Protein AF-A0A2J8UZ82-F1 (afdb_monomer)

Foldseek 3Di:
DDDDDDDDDDDDDDDDDDDDDDDDDDDDDDDDDPPPVPCPPPPADPLQLVLLVQLLVLFADDPVSWQALVRQVVLCVVLVADDDSVLSQLQQVLLPPVPPRTHDSVSLVCLLPDPVLVCCQVDVVDDDDRDSVPDHSNVSVVSVVSCLVVVVGDPSSSVSSD

Nearest PDB structures (foldseek):
  8osi-assembly1_A  TM=8.858E-01  e=1.219E-02  Branchiostoma lanceolatum
  2jjz-assembly3_C  TM=8.441E-01  e=1.153E-02  Homo sapiens
  5i2q-assembly1_A  TM=6.883E-01  e=1.860E-03  Homo sapiens
  7uha-assembly1_A  TM=6.784E-01  e=2.591E-03  Homo sapiens
  6xw2-assembly1_A  TM=5.799E-01  e=1.575E-03  Escherichia coli

Organism: Pongo abelii (NCBI:txid9601)

Radius of gyration: 25.92 Å; Cα contacts (8 Å, |Δi|>4): 128; chains: 1; bounding box: 64×76×59 Å

pLDDT: mean 75.65, std 22.6, range [28.34, 96.75]

Structure (mmCIF, N/CA/C/O backbone):
data_AF-A0A2J8UZ82-F1
#
_entry.id   AF-A0A2J8UZ82-F1
#
loop_
_atom_site.group_PDB
_atom_site.id
_atom_site.type_symbol
_atom_site.label_atom_id
_atom_site.label_alt_id
_atom_site.label_comp_id
_atom_site.label_asym_id
_atom_site.label_entity_id
_atom_site.label_seq_id
_atom_site.pdbx_PDB_ins_code
_atom_site.Cartn_x
_atom_site.Cartn_y
_atom_site.Cartn_z
_atom_site.occupancy
_atom_site.B_iso_or_equiv
_atom_site.auth_seq_id
_atom_site.auth_comp_id
_atom_site.auth_asym_id
_atom_site.auth_atom_id
_atom_site.pdbx_PDB_model_num
ATOM 1 N N . MET A 1 1 ? -47.756 60.663 -16.756 1.00 41.03 1 MET A N 1
ATOM 2 C CA . MET A 1 1 ? -47.549 60.857 -15.306 1.00 41.03 1 MET A CA 1
ATOM 3 C C . MET A 1 1 ? -46.170 60.322 -14.966 1.00 41.03 1 MET A C 1
ATOM 5 O O . MET A 1 1 ? -45.863 59.205 -15.358 1.00 41.03 1 MET A O 1
ATOM 9 N N . ALA A 1 2 ? -45.328 61.161 -14.362 1.00 43.00 2 ALA A N 1
ATOM 10 C CA . ALA A 1 2 ? -44.017 60.790 -13.834 1.00 43.00 2 ALA A CA 1
ATOM 11 C C . ALA A 1 2 ? -44.164 59.761 -12.697 1.00 43.00 2 ALA A C 1
ATOM 13 O O . ALA A 1 2 ? -45.2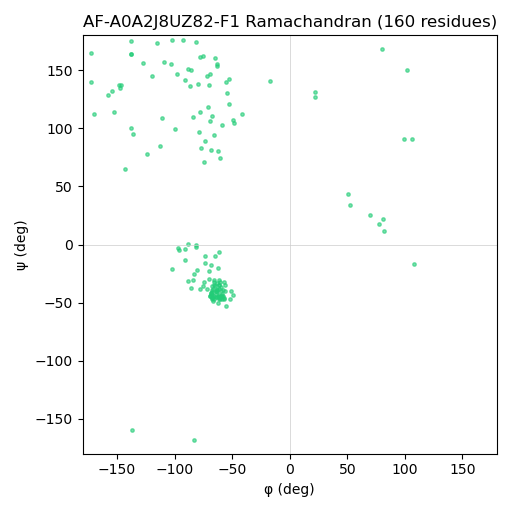18 59.729 -12.073 1.00 43.00 2 ALA A O 1
ATOM 14 N N . VAL A 1 3 ? -43.146 58.941 -12.422 1.00 43.16 3 VAL A N 1
ATOM 15 C CA . VAL A 1 3 ? -42.213 59.112 -11.287 1.00 43.16 3 VAL A CA 1
ATOM 16 C C . VAL A 1 3 ? -41.087 58.077 -11.424 1.00 43.16 3 VAL A C 1
ATOM 18 O O . VAL A 1 3 ? -41.280 56.945 -11.860 1.00 43.16 3 VAL A O 1
ATOM 21 N N . SER A 1 4 ? -39.900 58.570 -11.107 1.00 43.81 4 SER A N 1
ATOM 22 C CA . SER A 1 4 ? -38.559 58.053 -11.303 1.00 43.81 4 SER A CA 1
ATOM 23 C C . SER A 1 4 ? -38.126 56.921 -10.359 1.00 43.81 4 SER A C 1
ATOM 25 O O . SER A 1 4 ? -38.685 56.723 -9.286 1.00 43.81 4 SER A O 1
ATOM 27 N N . GLU A 1 5 ? -37.065 56.243 -10.807 1.00 42.16 5 GLU A N 1
ATOM 28 C CA . GLU A 1 5 ? -35.890 55.727 -10.084 1.00 42.16 5 GLU A CA 1
ATOM 29 C C . GLU A 1 5 ? -35.959 55.481 -8.568 1.00 42.16 5 GLU A C 1
ATOM 31 O O . GLU A 1 5 ? -36.112 56.407 -7.775 1.00 42.16 5 GLU A O 1
ATOM 36 N N . ILE A 1 6 ? -35.591 54.258 -8.159 1.00 46.84 6 ILE A N 1
ATOM 37 C CA . ILE A 1 6 ? -34.990 54.019 -6.841 1.00 46.84 6 ILE A CA 1
ATOM 38 C C . ILE A 1 6 ? -33.826 53.018 -6.967 1.00 46.84 6 ILE A C 1
ATOM 40 O O . ILE A 1 6 ? -33.992 51.804 -7.039 1.00 46.84 6 ILE A O 1
ATOM 44 N N . LYS A 1 7 ? -32.614 53.562 -6.985 1.00 43.62 7 LYS A N 1
A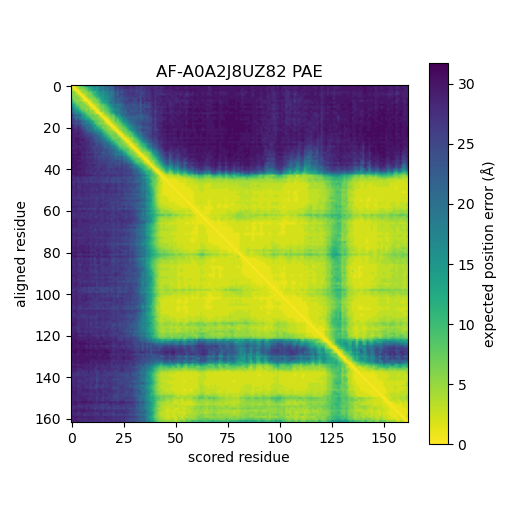T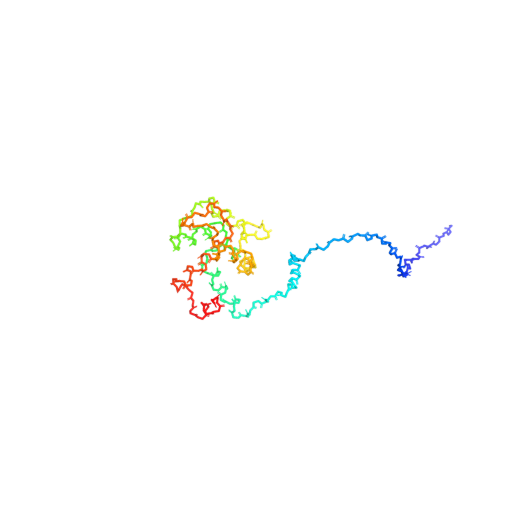OM 45 C CA . LYS A 1 7 ? -31.363 52.980 -6.461 1.00 43.62 7 LYS A CA 1
ATOM 46 C C . LYS A 1 7 ? -30.945 53.919 -5.305 1.00 43.62 7 LYS A C 1
ATOM 48 O O . LYS A 1 7 ? -31.464 55.034 -5.258 1.00 43.62 7 LYS A O 1
ATOM 53 N N . PRO A 1 8 ? -29.912 53.654 -4.483 1.00 45.09 8 PRO A N 1
ATOM 54 C CA . PRO A 1 8 ? -29.195 52.417 -4.137 1.00 45.09 8 PRO A CA 1
ATOM 55 C C . PRO A 1 8 ? -28.911 52.338 -2.599 1.00 45.09 8 PRO A C 1
ATOM 57 O O . PRO A 1 8 ? -29.455 53.116 -1.823 1.00 45.09 8 PRO A O 1
ATOM 60 N N . LYS A 1 9 ? -27.921 51.512 -2.205 1.00 46.50 9 LYS A N 1
ATOM 61 C CA . LYS A 1 9 ? -26.976 51.669 -1.061 1.00 46.50 9 LYS A CA 1
ATOM 62 C C . LYS A 1 9 ? -27.202 50.779 0.167 1.00 46.50 9 LYS A C 1
ATOM 64 O O . LYS A 1 9 ? -27.770 51.195 1.168 1.00 46.50 9 LYS A O 1
ATOM 69 N N . LEU A 1 10 ? -26.553 49.613 0.144 1.00 38.06 10 LEU A N 1
ATOM 70 C CA . LEU A 1 10 ? -26.051 48.980 1.364 1.00 38.06 10 LEU A CA 1
ATOM 71 C C . LEU A 1 10 ? -24.758 49.698 1.785 1.00 38.06 10 LEU A C 1
ATOM 73 O O . LEU A 1 10 ? -23.763 49.704 1.059 1.00 38.06 10 LEU A O 1
ATOM 77 N N . LYS A 1 11 ? -24.827 50.374 2.934 1.00 41.53 11 LYS A N 1
ATOM 78 C CA . LYS A 1 11 ? -23.730 51.073 3.614 1.00 41.53 11 LYS A CA 1
ATOM 79 C C . LYS A 1 11 ? -23.160 50.182 4.729 1.00 41.53 11 LYS A C 1
ATOM 81 O O . LYS A 1 11 ? -23.868 49.406 5.354 1.00 41.53 11 LYS A O 1
ATOM 86 N N . LEU A 1 12 ? -21.857 50.340 4.908 1.00 35.19 12 LEU A N 1
ATOM 87 C CA . LEU A 1 12 ? -20.861 49.571 5.660 1.00 35.19 12 LEU A CA 1
ATOM 88 C C . LEU A 1 12 ? -20.712 49.999 7.156 1.00 35.19 12 LEU A C 1
ATOM 90 O O . LEU A 1 12 ? -20.783 51.199 7.420 1.00 35.19 12 LEU A O 1
ATOM 94 N N . ASN A 1 13 ? -20.328 49.033 8.030 1.00 37.00 13 ASN A N 1
ATOM 95 C CA . ASN A 1 13 ? -19.448 49.100 9.252 1.00 37.00 13 ASN A CA 1
ATOM 96 C C . ASN A 1 13 ? -20.001 49.625 10.611 1.00 37.00 13 ASN A C 1
ATOM 98 O O . ASN A 1 13 ? -20.990 50.350 10.566 1.00 37.00 13 ASN A O 1
ATOM 102 N N . PRO A 1 14 ? -19.309 49.480 11.793 1.00 40.00 14 PRO A N 1
ATOM 103 C CA . PRO A 1 14 ? -18.199 48.594 12.265 1.00 40.00 14 PRO A CA 1
ATOM 104 C C . PRO A 1 14 ? -18.339 48.005 13.720 1.00 40.00 14 PRO A C 1
ATOM 106 O O . PRO A 1 14 ? -19.223 48.367 14.485 1.00 40.00 14 PRO A O 1
ATOM 109 N N . LEU A 1 15 ? -17.376 47.131 14.088 1.00 41.94 15 LEU A N 1
ATOM 110 C CA . LEU A 1 15 ? -16.915 46.615 15.410 1.00 41.94 15 LEU A CA 1
ATOM 111 C C . LEU A 1 15 ? -17.293 47.374 16.705 1.00 41.94 15 LEU A C 1
ATOM 113 O O . LEU A 1 15 ? -17.049 48.575 16.779 1.00 41.94 15 LEU A O 1
ATOM 117 N N . THR A 1 16 ? -17.616 46.655 17.800 1.00 43.06 16 THR A N 1
ATOM 118 C CA . THR A 1 16 ? -17.002 46.841 19.148 1.00 43.06 16 THR A CA 1
ATOM 119 C C . THR A 1 16 ? -17.414 45.768 20.182 1.00 43.06 16 THR A C 1
ATOM 121 O O . THR A 1 16 ? -18.304 44.962 19.959 1.00 43.06 16 THR A O 1
ATOM 124 N N . LYS A 1 17 ? -16.641 45.725 21.272 1.00 42.53 17 LYS A N 1
ATOM 125 C CA . LYS A 1 17 ? -16.287 44.649 22.223 1.00 42.53 17 LYS A CA 1
ATOM 126 C C . LYS A 1 17 ? -17.083 44.751 23.559 1.00 42.53 17 LYS A C 1
ATOM 128 O O . LYS A 1 17 ? -17.672 45.801 23.788 1.00 42.53 17 LYS A O 1
ATOM 133 N N . VAL A 1 18 ? -16.889 43.766 24.475 1.00 40.28 18 VAL A N 1
ATOM 134 C CA . VAL A 1 18 ? -16.957 43.823 25.988 1.00 40.28 18 VAL A CA 1
ATOM 135 C C . VAL A 1 18 ? -18.266 43.265 26.656 1.00 40.28 18 VAL A C 1
ATOM 137 O O . VAL A 1 18 ? -19.316 43.464 26.056 1.00 40.28 18 VAL A O 1
ATOM 140 N N . PRO A 1 19 ? -18.318 42.688 27.907 1.00 42.88 19 PRO A N 1
ATOM 141 C CA . PRO A 1 19 ? -17.402 41.834 28.722 1.00 42.88 19 PRO A CA 1
ATOM 142 C C . PRO A 1 19 ? -18.033 40.626 29.518 1.00 42.88 19 PRO A C 1
ATOM 144 O O . PRO A 1 19 ? -19.222 40.573 29.799 1.00 42.88 19 PRO A O 1
ATOM 147 N N . ILE A 1 20 ? -17.148 39.708 29.956 1.00 37.16 20 ILE A N 1
ATOM 148 C CA . ILE A 1 20 ? -16.922 39.035 31.276 1.00 37.16 20 ILE A CA 1
ATOM 149 C C . ILE A 1 20 ? -18.055 38.938 32.340 1.00 37.16 20 ILE A C 1
ATOM 151 O O . ILE A 1 20 ? -18.528 39.954 32.836 1.00 37.16 20 ILE A O 1
ATOM 155 N N . SER A 1 21 ? -18.274 37.725 32.892 1.00 38.53 21 SER A N 1
ATOM 156 C CA . SER A 1 21 ? -18.496 37.525 34.344 1.00 38.53 21 SER A CA 1
ATOM 157 C C . SER A 1 21 ? -17.963 36.172 34.855 1.00 38.53 21 SER A C 1
ATOM 159 O O . SER A 1 21 ? -18.109 35.136 34.211 1.00 38.53 21 SER A O 1
ATOM 161 N N . HIS A 1 22 ? -17.309 36.228 36.017 1.00 43.56 22 HIS A N 1
ATOM 162 C CA . HIS A 1 22 ? -16.619 35.167 36.752 1.00 43.56 22 HIS A CA 1
ATOM 163 C C . HIS A 1 22 ? -17.560 34.358 37.663 1.00 43.56 22 HIS A C 1
ATOM 165 O O . HIS A 1 22 ? -18.401 34.936 38.342 1.00 43.56 22 HIS A O 1
ATOM 171 N N . SER A 1 23 ? -17.248 33.075 37.881 1.00 38.16 23 SER A N 1
ATOM 172 C CA . SER A 1 23 ? -17.402 32.443 39.203 1.00 38.16 23 SER A CA 1
ATOM 173 C C . SER A 1 23 ? -16.404 31.294 39.379 1.00 38.16 23 SER A C 1
ATOM 175 O O . SER A 1 23 ? -16.451 30.292 38.670 1.00 38.16 23 SER A O 1
ATOM 177 N N . LYS A 1 24 ? -15.474 31.489 40.320 1.00 47.78 24 LYS A N 1
ATOM 178 C CA . LYS A 1 24 ? -14.416 30.567 40.758 1.00 47.78 24 LYS A CA 1
ATOM 179 C C . LYS A 1 24 ? -15.007 29.410 41.570 1.00 47.78 24 LYS A C 1
ATOM 181 O O . LYS A 1 24 ? -15.880 29.669 42.392 1.00 47.78 24 LYS A O 1
ATOM 186 N N . ARG A 1 25 ? -14.444 28.202 41.458 1.00 40.75 25 ARG A N 1
ATOM 187 C CA . ARG A 1 25 ? -14.165 27.326 42.611 1.00 40.75 25 ARG A CA 1
ATOM 188 C C . ARG A 1 25 ? -13.006 26.381 42.293 1.00 40.75 25 ARG A C 1
ATOM 190 O O . ARG A 1 25 ? -12.945 25.780 41.229 1.00 40.75 25 ARG A O 1
ATOM 197 N N . ASP A 1 26 ? -12.108 26.356 43.257 1.00 42.12 26 ASP A N 1
ATOM 198 C CA . ASP A 1 26 ? -10.799 25.730 43.344 1.00 42.12 26 ASP A CA 1
ATOM 199 C C . ASP A 1 26 ? -10.914 24.226 43.664 1.00 42.12 26 ASP A C 1
ATOM 201 O O . ASP A 1 26 ? -11.772 23.844 44.468 1.00 42.12 26 ASP A O 1
ATOM 205 N N . ARG A 1 27 ? -10.101 23.385 43.009 1.00 53.69 27 ARG A N 1
ATOM 206 C CA . ARG A 1 27 ? -9.625 22.086 43.518 1.00 53.69 27 ARG A CA 1
ATOM 207 C C . ARG A 1 27 ? -8.525 21.533 42.602 1.00 53.69 27 ARG A C 1
ATOM 209 O O . ARG A 1 27 ? -8.790 21.175 41.457 1.00 53.69 27 ARG A O 1
ATOM 216 N N . ASP A 1 28 ? -7.308 21.481 43.125 1.00 42.44 28 ASP A N 1
ATOM 217 C CA . ASP A 1 28 ? -6.095 20.945 42.510 1.00 42.44 28 ASP A CA 1
ATOM 218 C C . ASP A 1 28 ? -6.222 19.497 42.007 1.00 42.44 28 ASP A C 1
ATOM 220 O O . ASP A 1 28 ? -6.577 18.594 42.767 1.00 42.44 28 ASP A O 1
ATOM 224 N N . LEU A 1 29 ? -5.815 19.261 40.753 1.00 46.19 29 LEU A N 1
ATOM 225 C CA . LEU A 1 29 ? -5.153 18.023 40.325 1.00 46.19 29 LEU A CA 1
ATOM 226 C C . LEU A 1 29 ? -4.347 18.277 39.031 1.00 46.19 29 LEU A C 1
ATOM 228 O O . LEU A 1 29 ? -4.907 18.815 38.072 1.00 46.19 29 LEU A O 1
ATOM 232 N N . PRO A 1 30 ? -3.052 17.909 38.964 1.00 47.59 30 PRO A N 1
ATOM 233 C CA . PRO A 1 30 ? -2.233 18.099 37.777 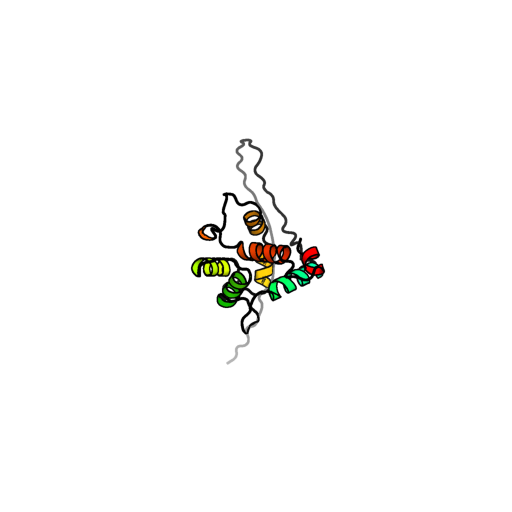1.00 47.59 30 PRO A CA 1
ATOM 234 C C . PRO A 1 30 ? -2.292 16.864 36.869 1.00 47.59 30 PRO A C 1
ATOM 236 O O . PRO A 1 30 ? -2.231 15.730 37.335 1.00 47.59 30 PRO A O 1
ATOM 239 N N . GLY A 1 31 ? -2.324 17.093 35.556 1.00 40.72 31 GLY A N 1
ATOM 240 C CA . GLY A 1 31 ? -1.968 16.075 34.568 1.00 40.72 31 GLY A CA 1
ATOM 241 C C . GLY A 1 31 ? -3.140 15.338 33.925 1.00 40.72 31 GLY A C 1
ATOM 242 O O . GLY A 1 31 ? -3.510 14.242 34.320 1.00 40.72 31 GLY A O 1
ATOM 243 N N . SER A 1 32 ? -3.618 15.873 32.808 1.00 42.72 32 SER A N 1
ATOM 244 C CA . SER A 1 32 ? -3.738 15.050 31.609 1.00 42.72 32 SER A CA 1
ATOM 245 C C . SER A 1 32 ? -3.505 15.939 30.402 1.00 42.72 32 SER A C 1
ATOM 247 O O . SER A 1 32 ? -3.928 17.092 30.350 1.00 42.72 32 SER A O 1
ATOM 249 N N . LEU A 1 33 ? -2.701 15.412 29.499 1.00 39.03 33 LEU A N 1
ATOM 250 C CA . LEU A 1 33 ? -2.023 16.099 28.423 1.00 39.03 33 LEU A CA 1
ATOM 251 C C . LEU A 1 33 ? -3.033 16.787 27.506 1.00 39.03 33 LEU A C 1
ATOM 253 O O . LEU A 1 33 ? -3.598 16.172 26.606 1.00 39.03 33 LEU A O 1
ATOM 257 N N . GLN A 1 34 ? -3.177 18.102 27.650 1.00 34.69 34 GLN A N 1
ATOM 258 C CA . GLN A 1 34 ? -3.569 18.928 26.519 1.00 34.69 34 GLN A CA 1
ATOM 259 C C . GLN A 1 34 ? -2.342 19.049 25.611 1.00 34.69 34 GLN A C 1
ATOM 261 O O . GLN A 1 34 ? -1.690 20.087 25.512 1.00 34.69 34 GLN A O 1
ATOM 266 N N . CYS A 1 35 ? -1.996 17.940 24.955 1.00 28.34 35 CYS A N 1
ATOM 267 C CA . CYS A 1 35 ? -1.165 17.966 23.769 1.00 28.34 35 CYS A CA 1
ATOM 268 C C . CYS A 1 35 ? -2.008 18.619 22.676 1.00 28.34 35 CYS A C 1
ATOM 270 O O . CYS A 1 35 ? -2.603 17.959 21.832 1.00 28.34 35 CYS A O 1
ATOM 272 N N . GLN A 1 36 ? -2.044 19.950 22.706 1.00 39.53 36 GLN A N 1
ATOM 273 C CA . GLN A 1 36 ? -2.223 20.764 21.517 1.00 39.53 36 GLN A CA 1
ATOM 274 C C . GLN A 1 36 ? -1.034 20.453 20.601 1.00 39.53 36 GLN A C 1
ATOM 276 O O . GLN A 1 36 ? -0.069 21.215 20.514 1.00 39.53 36 GLN A O 1
ATOM 281 N N . LEU A 1 37 ? -1.059 19.276 19.969 1.00 42.69 37 LEU A N 1
ATOM 282 C CA . LEU A 1 37 ? -0.212 18.983 18.834 1.00 42.69 37 LEU A CA 1
ATOM 283 C C . LEU A 1 37 ? -0.702 19.920 17.750 1.00 42.69 37 LEU A C 1
ATOM 285 O O . LEU A 1 37 ? -1.655 19.633 17.032 1.00 42.69 37 LEU A O 1
ATOM 289 N N . GLN A 1 38 ? -0.049 21.071 17.662 1.00 31.75 38 GLN A N 1
ATOM 290 C CA . GLN A 1 38 ? -0.062 21.851 16.449 1.00 31.75 38 GLN A 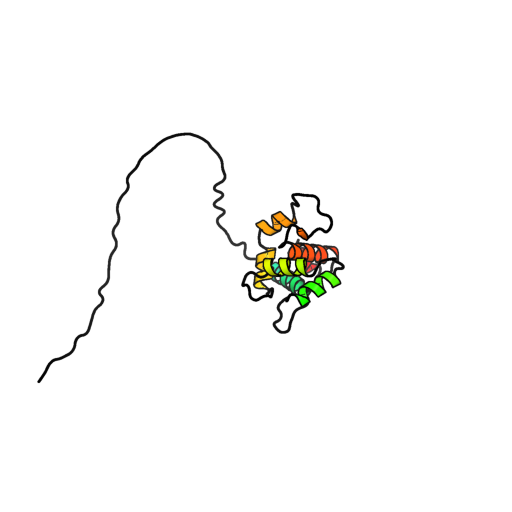CA 1
ATOM 291 C C . GLN A 1 38 ? 0.279 20.880 15.320 1.00 31.75 38 GLN A C 1
ATOM 293 O O . GLN A 1 38 ? 1.403 20.374 15.241 1.00 31.75 38 GLN A O 1
ATOM 298 N N . HIS A 1 39 ? -0.732 20.543 14.518 1.00 42.84 39 HIS A N 1
ATOM 299 C CA . HIS A 1 39 ? -0.604 19.775 13.292 1.00 42.84 39 HIS A CA 1
ATOM 300 C C . HIS A 1 39 ? 0.266 20.589 12.338 1.00 42.84 39 HIS A C 1
ATOM 302 O O . HIS A 1 39 ? -0.206 21.294 11.454 1.00 42.84 39 HIS A O 1
ATOM 308 N N . LYS A 1 40 ? 1.579 20.516 12.536 1.00 40.28 40 LYS A N 1
ATOM 309 C CA . LYS A 1 40 ? 2.535 20.775 11.479 1.00 40.28 40 LYS A CA 1
ATOM 310 C C . LYS A 1 40 ? 2.451 19.544 10.593 1.00 40.28 40 LYS A C 1
ATOM 312 O O . LYS A 1 40 ? 3.112 18.546 10.874 1.00 40.28 40 LYS A O 1
ATOM 317 N N . GLU A 1 41 ? 1.553 19.583 9.610 1.00 49.38 41 GLU A N 1
ATOM 318 C CA . GLU A 1 41 ? 1.495 18.598 8.533 1.00 49.38 41 GLU A CA 1
ATOM 319 C C . GLU A 1 41 ? 2.918 18.448 7.994 1.00 49.38 41 GLU A C 1
ATOM 321 O O . GLU A 1 41 ? 3.478 19.357 7.373 1.00 49.38 41 GLU A O 1
ATOM 326 N N . LYS A 1 42 ? 3.572 17.339 8.341 1.00 58.78 42 LYS A N 1
ATOM 327 C CA . LYS A 1 42 ? 4.925 17.049 7.887 1.00 58.78 42 LYS A CA 1
ATOM 328 C C . LYS A 1 42 ? 4.764 16.591 6.444 1.00 58.78 42 LYS A C 1
ATOM 330 O O . LYS A 1 42 ? 4.606 15.409 6.174 1.00 58.78 42 LYS A O 1
ATOM 335 N N . LYS A 1 43 ? 4.670 17.566 5.540 1.00 69.06 43 LYS A N 1
ATOM 336 C CA . LYS A 1 43 ? 4.515 17.348 4.104 1.00 69.06 43 LYS A CA 1
ATOM 337 C C . LYS A 1 43 ? 5.635 16.412 3.647 1.00 69.06 43 LYS A C 1
ATOM 339 O O . LYS A 1 43 ? 6.805 16.726 3.867 1.00 69.06 43 LYS A O 1
ATOM 344 N N . LEU A 1 44 ? 5.263 15.261 3.086 1.00 82.69 44 LEU A N 1
ATOM 345 C CA . LEU A 1 44 ? 6.208 14.261 2.590 1.00 82.69 44 LEU A CA 1
ATOM 346 C C . LEU A 1 44 ? 7.211 14.908 1.628 1.00 82.69 44 LEU A C 1
ATOM 348 O O . LEU A 1 44 ? 6.848 15.794 0.844 1.00 82.69 44 LEU A O 1
ATOM 352 N N . SER A 1 45 ? 8.471 14.473 1.692 1.00 90.12 45 SER A N 1
ATOM 353 C CA . SER A 1 45 ? 9.480 14.904 0.723 1.00 90.12 45 SER A CA 1
ATOM 354 C C . SER A 1 45 ? 9.115 14.402 -0.682 1.00 90.12 45 SER A C 1
ATOM 356 O O . SER A 1 45 ? 8.344 13.454 -0.840 1.00 90.12 45 SER A O 1
ATOM 358 N N . ALA A 1 46 ? 9.678 15.017 -1.726 1.00 89.06 46 ALA A N 1
ATOM 359 C CA . ALA A 1 46 ? 9.460 14.548 -3.097 1.00 89.06 46 ALA A CA 1
ATOM 360 C C . ALA A 1 46 ? 9.946 13.098 -3.296 1.00 89.06 46 ALA A C 1
ATOM 362 O O . ALA A 1 46 ? 9.295 12.322 -3.992 1.00 89.06 46 ALA A O 1
ATOM 363 N N . SER A 1 47 ? 11.050 12.726 -2.643 1.00 89.06 47 SER A N 1
ATOM 364 C CA . SER A 1 47 ? 11.606 11.371 -2.678 1.00 89.06 47 SER A CA 1
ATOM 365 C C . SER A 1 47 ? 10.689 10.357 -1.990 1.00 89.06 47 SER A C 1
ATOM 367 O O . SER A 1 47 ? 10.402 9.309 -2.564 1.00 89.06 47 SER A O 1
ATOM 369 N N . GLN A 1 48 ? 10.138 10.708 -0.825 1.00 91.06 48 GLN A N 1
ATOM 370 C CA . GLN A 1 48 ? 9.151 9.885 -0.121 1.00 91.06 48 GLN A CA 1
ATOM 371 C C . GLN A 1 48 ? 7.880 9.712 -0.947 1.00 91.06 48 GLN A C 1
ATOM 373 O O . GLN A 1 48 ? 7.381 8.601 -1.094 1.00 91.06 48 GLN A O 1
ATOM 378 N N . MET A 1 49 ? 7.380 10.796 -1.545 1.00 91.88 49 MET A N 1
ATOM 379 C CA . MET A 1 49 ? 6.205 10.740 -2.414 1.00 91.88 49 MET A CA 1
ATOM 380 C C . MET A 1 49 ? 6.427 9.785 -3.591 1.00 91.88 49 MET A C 1
ATOM 382 O O . MET A 1 49 ? 5.564 8.962 -3.882 1.00 91.88 49 MET A O 1
ATOM 386 N N . ALA A 1 50 ? 7.596 9.856 -4.234 1.00 92.75 50 ALA A N 1
ATOM 387 C CA . ALA A 1 50 ? 7.957 8.947 -5.318 1.00 92.75 50 ALA A CA 1
ATOM 388 C C . ALA A 1 50 ? 8.039 7.490 -4.840 1.00 92.75 50 ALA A C 1
ATOM 390 O O . ALA A 1 50 ? 7.573 6.586 -5.530 1.00 92.75 50 ALA A O 1
ATOM 391 N N . ALA A 1 51 ? 8.570 7.256 -3.641 1.00 93.69 51 ALA A N 1
ATOM 392 C CA . ALA A 1 51 ? 8.645 5.921 -3.070 1.00 93.69 51 ALA A CA 1
ATOM 393 C C . ALA A 1 51 ? 7.257 5.330 -2.769 1.00 93.69 51 ALA A C 1
ATOM 395 O O . ALA A 1 51 ? 6.975 4.190 -3.143 1.00 93.69 51 ALA A O 1
ATOM 396 N N . PHE A 1 52 ? 6.351 6.115 -2.182 1.00 93.88 52 PHE A N 1
ATOM 397 C CA . PHE A 1 52 ? 4.961 5.695 -1.991 1.00 93.88 52 PHE A CA 1
ATOM 398 C C . PHE A 1 52 ? 4.216 5.524 -3.313 1.00 93.88 52 PHE A C 1
ATOM 400 O O . PHE A 1 52 ? 3.338 4.671 -3.413 1.00 93.88 52 PHE A O 1
ATOM 407 N N . GLN A 1 53 ? 4.569 6.288 -4.345 1.00 94.75 53 GLN A N 1
ATOM 408 C CA . GLN A 1 53 ? 4.013 6.106 -5.680 1.00 94.75 53 GLN A CA 1
ATOM 409 C C . GLN A 1 53 ? 4.463 4.778 -6.303 1.00 94.75 53 GLN A C 1
ATOM 411 O O . GLN A 1 53 ? 3.642 4.088 -6.907 1.00 94.75 53 GLN A O 1
ATOM 416 N N . ASP A 1 54 ? 5.721 4.376 -6.109 1.00 94.69 54 ASP A N 1
ATOM 417 C CA . ASP A 1 54 ? 6.201 3.047 -6.506 1.00 94.69 54 ASP A CA 1
ATOM 418 C C . ASP A 1 54 ? 5.437 1.937 -5.767 1.00 94.69 54 ASP A C 1
ATOM 420 O O . ASP A 1 54 ? 4.994 0.974 -6.395 1.00 94.69 54 ASP A O 1
ATOM 424 N N . ALA A 1 55 ? 5.206 2.097 -4.459 1.00 94.44 55 ALA A N 1
ATOM 425 C CA . ALA A 1 55 ? 4.389 1.167 -3.680 1.00 94.44 55 ALA A CA 1
ATOM 426 C C . ALA A 1 55 ? 2.941 1.098 -4.192 1.00 94.44 55 ALA A C 1
ATOM 428 O O . ALA A 1 55 ? 2.420 0.013 -4.440 1.00 94.44 55 ALA A O 1
ATOM 429 N N . TYR A 1 56 ? 2.312 2.246 -4.445 1.00 95.38 56 TYR A N 1
ATOM 430 C CA . TYR A 1 56 ? 0.965 2.338 -5.011 1.00 95.38 56 TYR A CA 1
ATOM 431 C C . TYR A 1 56 ? 0.870 1.705 -6.411 1.00 95.38 56 TYR A C 1
ATOM 433 O O . TYR A 1 56 ? -0.168 1.171 -6.797 1.00 95.38 56 TYR A O 1
ATOM 441 N N . ASN A 1 57 ? 1.950 1.730 -7.195 1.00 94.31 57 ASN A N 1
ATOM 442 C CA . ASN A 1 57 ? 2.025 1.077 -8.505 1.00 94.31 57 ASN A CA 1
ATOM 443 C C . ASN A 1 57 ? 2.142 -0.445 -8.437 1.00 94.31 57 ASN A C 1
ATOM 445 O O . ASN A 1 57 ? 1.890 -1.105 -9.443 1.00 94.31 57 ASN A O 1
ATOM 449 N N . PHE A 1 58 ? 2.484 -1.010 -7.280 1.00 93.94 58 PHE A N 1
ATOM 450 C CA . PHE A 1 58 ? 2.487 -2.457 -7.105 1.00 93.94 58 PHE A CA 1
ATOM 451 C C . PHE A 1 58 ? 1.070 -3.049 -7.099 1.00 93.94 58 PHE A C 1
ATOM 453 O O . PHE A 1 58 ? 0.881 -4.201 -7.504 1.00 93.94 58 PHE A O 1
ATOM 460 N N . PHE A 1 59 ? 0.087 -2.268 -6.644 1.00 95.94 59 PHE A N 1
ATOM 461 C CA . PHE A 1 59 ? -1.307 -2.684 -6.588 1.00 95.94 59 PHE A CA 1
ATOM 462 C C . PHE A 1 59 ? -1.904 -2.818 -7.986 1.00 95.94 59 PHE A C 1
ATOM 464 O O . PHE A 1 59 ? -1.601 -2.046 -8.900 1.00 95.94 59 PHE A O 1
ATOM 471 N N . TYR A 1 60 ? -2.814 -3.777 -8.132 1.00 95.19 60 TYR A N 1
ATOM 472 C CA . TYR A 1 60 ? -3.683 -3.829 -9.300 1.00 95.19 60 TYR A CA 1
ATOM 473 C C . TYR A 1 60 ? -4.688 -2.679 -9.252 1.00 95.19 60 TYR A C 1
ATOM 475 O O . TYR A 1 60 ? -5.256 -2.383 -8.201 1.00 95.19 60 TYR A O 1
ATOM 483 N N . LYS A 1 61 ? -4.901 -2.042 -10.405 1.00 95.25 61 LYS A N 1
ATOM 484 C CA . LYS A 1 61 ? -5.761 -0.867 -10.551 1.00 95.25 61 LYS A CA 1
ATOM 485 C C . LYS A 1 61 ? -6.779 -1.089 -11.650 1.00 95.25 61 LYS A C 1
ATOM 487 O O . LYS A 1 61 ? -6.563 -1.886 -12.566 1.00 95.25 61 LYS A O 1
ATOM 492 N N . ASP A 1 62 ? -7.875 -0.364 -11.552 1.00 93.38 62 ASP A N 1
ATOM 493 C CA . ASP A 1 62 ? -8.917 -0.358 -12.560 1.00 93.38 62 ASP A CA 1
ATOM 494 C C . ASP A 1 62 ? -8.591 0.607 -13.720 1.00 93.38 62 ASP A C 1
ATOM 496 O O . ASP A 1 62 ? -7.480 1.126 -13.862 1.00 93.38 62 ASP A O 1
ATOM 500 N N . LYS A 1 63 ? -9.588 0.874 -14.569 1.00 92.00 63 LYS A N 1
ATOM 501 C CA . LYS A 1 63 ? -9.452 1.785 -15.716 1.00 92.00 63 LYS A CA 1
ATOM 502 C C . LYS A 1 63 ? -9.278 3.255 -15.322 1.00 92.00 63 LYS A C 1
ATOM 504 O O . LYS A 1 63 ? -8.859 4.037 -16.171 1.00 92.00 63 LYS A O 1
ATOM 509 N N . THR A 1 64 ? -9.605 3.641 -14.089 1.00 91.50 64 THR A N 1
ATOM 510 C CA . THR A 1 64 ? -9.402 5.008 -13.589 1.00 91.50 64 THR A CA 1
ATOM 511 C C . THR A 1 64 ? -8.040 5.172 -12.920 1.00 91.50 64 THR A C 1
ATOM 513 O O . THR A 1 64 ? -7.676 6.283 -12.546 1.00 91.50 64 THR A O 1
ATOM 516 N N . GLY A 1 65 ? -7.260 4.090 -12.798 1.00 93.31 65 GLY A N 1
ATOM 517 C CA . GLY A 1 65 ? -5.966 4.104 -12.121 1.00 93.31 65 GLY A CA 1
ATOM 518 C C . GLY A 1 65 ? -6.089 4.105 -10.596 1.00 93.31 65 GLY A C 1
ATOM 519 O O . GLY A 1 65 ? -5.111 4.429 -9.911 1.00 93.31 65 GLY A O 1
ATOM 520 N N . CYS A 1 66 ? -7.261 3.738 -10.074 1.00 96.56 66 CYS A N 1
ATOM 521 C CA . CYS A 1 66 ? -7.537 3.612 -8.647 1.00 96.56 66 CYS A CA 1
ATOM 522 C C . CYS A 1 66 ? -7.553 2.136 -8.238 1.00 96.56 66 CYS A C 1
ATOM 524 O O . CYS A 1 66 ? -7.790 1.247 -9.061 1.00 96.56 66 CYS A O 1
ATOM 526 N N . ILE A 1 67 ? -7.287 1.863 -6.964 1.00 96.75 67 ILE A N 1
ATOM 527 C CA . ILE A 1 67 ? -7.377 0.509 -6.416 1.00 96.75 67 ILE A CA 1
ATOM 528 C C . ILE A 1 67 ? -8.835 0.273 -6.033 1.00 96.75 67 ILE A C 1
ATOM 530 O O . ILE A 1 67 ? -9.339 0.876 -5.092 1.00 96.75 67 ILE A O 1
ATOM 534 N N . ASP A 1 68 ? -9.527 -0.584 -6.769 1.00 96.00 68 ASP A N 1
ATOM 535 C CA . ASP A 1 68 ? -10.876 -1.015 -6.421 1.00 96.00 68 ASP A CA 1
ATOM 536 C C . ASP A 1 68 ? -10.845 -2.309 -5.590 1.00 96.00 68 ASP A C 1
ATOM 538 O O . ASP A 1 68 ? -9.792 -2.914 -5.372 1.00 96.00 68 ASP A O 1
ATOM 542 N N . PHE A 1 69 ? -12.014 -2.765 -5.134 1.00 96.00 69 PHE A N 1
ATOM 543 C CA . PHE A 1 69 ? -12.147 -4.009 -4.368 1.00 96.00 69 PHE A CA 1
ATOM 544 C C . PHE A 1 69 ? -11.442 -5.202 -5.033 1.00 96.00 69 PHE A C 1
ATOM 546 O O . PHE A 1 69 ? -10.745 -5.975 -4.373 1.00 96.00 69 PHE A O 1
ATOM 553 N N . HIS A 1 70 ? -11.599 -5.342 -6.352 1.00 95.94 70 HIS A N 1
ATOM 554 C CA . HIS A 1 70 ? -10.960 -6.412 -7.107 1.00 95.94 70 HIS A CA 1
ATOM 555 C C . HIS A 1 70 ? -9.436 -6.246 -7.139 1.00 95.94 70 HIS A C 1
ATOM 557 O O . HIS A 1 70 ? -8.709 -7.206 -6.881 1.00 95.94 70 HIS A O 1
ATOM 563 N N . GLY A 1 71 ? -8.941 -5.034 -7.400 1.00 95.75 71 GLY A N 1
ATOM 564 C CA . GLY A 1 71 ? -7.516 -4.723 -7.392 1.00 95.75 71 GLY A CA 1
ATOM 565 C C . GLY A 1 71 ? -6.853 -5.013 -6.045 1.00 95.75 71 GLY A C 1
ATOM 566 O O . GLY A 1 71 ? -5.784 -5.636 -5.995 1.00 95.75 71 GLY A O 1
ATOM 567 N N . LEU A 1 72 ? -7.517 -4.658 -4.943 1.00 95.50 72 LEU A N 1
ATOM 568 C CA . LEU A 1 72 ? -7.045 -4.966 -3.595 1.00 95.50 72 LEU A CA 1
ATOM 569 C C . LEU A 1 72 ? -7.014 -6.482 -3.353 1.00 95.50 72 LEU A C 1
ATOM 571 O O . LEU A 1 72 ? -5.989 -7.004 -2.913 1.00 95.50 72 LEU A O 1
ATOM 575 N N . MET A 1 73 ? -8.072 -7.207 -3.739 1.00 94.75 73 MET A N 1
ATOM 576 C CA . MET A 1 73 ? -8.149 -8.664 -3.579 1.00 94.75 73 MET A CA 1
ATOM 577 C C . MET A 1 73 ? -7.081 -9.416 -4.392 1.00 94.75 73 MET A C 1
ATOM 579 O O . MET A 1 73 ? -6.457 -10.359 -3.902 1.00 94.75 73 MET A O 1
ATOM 583 N N . CYS A 1 74 ? -6.810 -8.982 -5.622 1.00 95.06 74 CYS A N 1
ATOM 584 C CA . CYS A 1 74 ? -5.726 -9.545 -6.425 1.00 95.06 74 CYS A CA 1
ATOM 585 C C . CYS A 1 74 ? -4.348 -9.248 -5.825 1.00 95.06 74 CYS A C 1
ATOM 587 O O . CYS A 1 74 ? -3.447 -10.083 -5.917 1.00 95.06 74 CYS A O 1
ATOM 589 N N . THR A 1 75 ? -4.167 -8.076 -5.211 1.00 94.69 75 THR A N 1
ATOM 590 C CA . THR A 1 75 ? -2.883 -7.684 -4.612 1.00 94.69 75 THR A CA 1
ATOM 591 C C . THR A 1 75 ? -2.572 -8.525 -3.376 1.00 94.69 75 THR A C 1
ATOM 593 O O . THR A 1 75 ? -1.465 -9.053 -3.271 1.00 94.69 75 THR A O 1
ATOM 596 N N . VAL A 1 76 ? -3.549 -8.742 -2.488 1.00 92.94 76 VAL A N 1
ATOM 597 C CA . VAL A 1 76 ? -3.360 -9.614 -1.312 1.00 92.94 76 VAL A CA 1
ATOM 598 C C . VAL A 1 76 ? -3.089 -11.064 -1.714 1.00 92.94 76 VAL A C 1
ATOM 600 O O . VAL A 1 76 ? -2.178 -11.689 -1.172 1.00 92.94 76 VAL A O 1
ATOM 603 N N . ALA A 1 77 ? -3.781 -11.570 -2.742 1.00 92.38 77 ALA A N 1
ATOM 604 C CA . ALA A 1 77 ? -3.532 -12.905 -3.281 1.00 92.38 77 ALA A CA 1
ATOM 605 C C . ALA A 1 77 ? -2.121 -13.029 -3.883 1.00 92.38 77 ALA A C 1
ATOM 607 O O . ALA A 1 77 ? -1.431 -14.020 -3.648 1.00 92.38 77 ALA A O 1
ATOM 608 N N . LYS A 1 78 ? -1.650 -11.999 -4.604 1.00 92.56 78 LYS A N 1
ATOM 609 C CA . LYS A 1 78 ? -0.288 -11.937 -5.166 1.00 92.56 78 LYS A CA 1
ATOM 610 C C . LYS A 1 78 ? 0.796 -12.003 -4.084 1.00 92.56 78 LYS A C 1
ATOM 612 O O . LYS A 1 78 ? 1.863 -12.551 -4.336 1.00 92.56 78 LYS A O 1
ATOM 617 N N . LEU A 1 79 ? 0.529 -11.461 -2.896 1.00 90.38 79 LEU A N 1
ATOM 618 C CA . LEU A 1 79 ? 1.453 -11.465 -1.754 1.00 90.38 79 LEU A CA 1
ATOM 619 C C . LEU A 1 79 ? 1.329 -12.716 -0.863 1.00 90.38 79 LEU A C 1
ATOM 621 O O . LEU A 1 79 ? 2.059 -12.847 0.129 1.00 90.38 79 LEU A O 1
ATOM 625 N N . GLY A 1 80 ? 0.429 -13.639 -1.219 1.00 89.44 80 GLY A N 1
ATOM 626 C CA . GLY A 1 80 ? 0.159 -14.861 -0.462 1.00 89.44 80 GLY A CA 1
ATOM 627 C C . GLY A 1 80 ? -0.532 -14.607 0.879 1.00 89.44 80 GLY A C 1
ATOM 628 O O . GLY A 1 80 ? -0.364 -15.400 1.803 1.00 89.44 80 GLY A O 1
ATOM 629 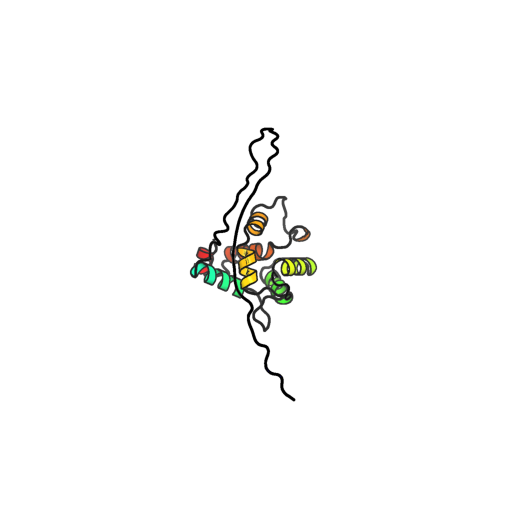N N . MET A 1 81 ? -1.257 -13.493 1.015 1.00 87.44 81 MET A N 1
ATOM 630 C CA . MET A 1 81 ? -2.050 -13.181 2.205 1.00 87.44 81 MET A CA 1
ATOM 631 C C . MET A 1 81 ? -3.444 -13.806 2.074 1.00 87.44 81 MET A C 1
ATOM 633 O O . MET A 1 81 ? -4.071 -13.728 1.017 1.00 87.44 81 MET A O 1
ATOM 637 N N . ASN A 1 82 ? -3.939 -14.413 3.154 1.00 85.50 82 ASN A N 1
ATOM 638 C CA . ASN A 1 82 ? -5.259 -15.041 3.188 1.00 85.50 82 ASN A CA 1
ATOM 639 C C . ASN A 1 82 ? -6.264 -14.106 3.862 1.00 85.50 82 ASN A C 1
ATOM 641 O O . ASN A 1 82 ? -6.312 -14.039 5.086 1.00 85.50 82 ASN A O 1
ATOM 645 N N . LEU A 1 83 ? -7.056 -13.389 3.064 1.00 87.81 83 LEU A N 1
ATOM 646 C CA . LEU A 1 83 ? -8.145 -12.536 3.542 1.00 87.81 83 LEU A CA 1
ATOM 647 C C . LEU A 1 83 ? -9.478 -13.007 2.965 1.00 87.81 83 LEU A C 1
ATOM 649 O O . LEU A 1 83 ? -9.555 -13.418 1.800 1.00 87.81 83 LEU A O 1
ATOM 653 N N . THR A 1 84 ? -10.552 -12.893 3.745 1.00 90.88 84 THR A N 1
ATOM 654 C CA . THR A 1 84 ? -11.898 -13.116 3.214 1.00 90.88 84 THR A CA 1
ATOM 655 C C . THR A 1 84 ? -12.379 -11.898 2.424 1.00 90.88 84 THR A C 1
ATOM 657 O O . THR A 1 84 ? -11.886 -10.781 2.584 1.00 90.88 84 THR A O 1
ATOM 660 N N . LYS A 1 85 ? -13.402 -12.085 1.579 1.00 91.31 85 LYS A N 1
ATOM 661 C CA . LYS A 1 85 ? -14.043 -10.968 0.859 1.00 91.31 85 LYS A CA 1
ATOM 662 C C . LYS A 1 85 ? -14.565 -9.885 1.808 1.00 91.31 85 LYS A C 1
ATOM 664 O O . LYS A 1 85 ? -14.544 -8.713 1.455 1.00 91.31 85 LYS A O 1
ATOM 669 N N . HIS A 1 86 ? -15.046 -10.287 2.983 1.00 91.56 86 HIS A N 1
ATOM 670 C CA . HIS A 1 86 ? -15.559 -9.368 3.992 1.00 91.56 86 HIS A CA 1
ATOM 671 C C . HIS A 1 86 ? -14.436 -8.517 4.597 1.00 91.56 86 HIS A C 1
ATOM 673 O O . HIS A 1 86 ? -14.598 -7.306 4.723 1.00 91.56 86 HIS A O 1
ATOM 679 N N . ASP A 1 87 ? -13.278 -9.118 4.878 1.00 91.25 87 ASP A N 1
ATOM 680 C CA . ASP A 1 87 ? -12.123 -8.394 5.423 1.00 91.25 87 ASP A CA 1
ATOM 681 C C . ASP A 1 87 ? -11.590 -7.382 4.411 1.00 91.25 87 ASP A C 1
ATOM 683 O O . ASP A 1 87 ? -11.445 -6.209 4.739 1.00 91.25 87 ASP A O 1
ATOM 687 N N . VAL A 1 88 ? -11.410 -7.799 3.150 1.00 92.56 88 VAL A N 1
ATOM 688 C CA . VAL A 1 88 ? -10.988 -6.899 2.061 1.00 92.56 88 VAL A CA 1
ATOM 689 C C . VAL A 1 88 ? -11.968 -5.738 1.895 1.00 92.56 88 VAL A C 1
ATOM 691 O O . VAL A 1 88 ? -11.552 -4.610 1.651 1.00 92.56 88 VAL A O 1
ATOM 694 N N . TYR A 1 89 ? -13.269 -5.994 2.031 1.00 93.38 89 TYR A N 1
ATOM 695 C CA . TYR A 1 89 ? -14.287 -4.955 1.908 1.00 93.38 89 TYR A CA 1
ATOM 696 C C . TYR A 1 89 ? -14.206 -3.934 3.047 1.00 93.38 89 TYR A C 1
ATOM 698 O O . TYR A 1 89 ? -14.232 -2.729 2.796 1.00 93.38 89 TYR A O 1
ATOM 706 N N . ASN A 1 90 ? -14.084 -4.401 4.291 1.00 92.81 90 ASN A N 1
ATOM 707 C CA . ASN A 1 90 ? -13.950 -3.519 5.452 1.00 92.81 90 ASN A CA 1
ATOM 708 C C . ASN A 1 90 ? -12.670 -2.694 5.380 1.00 92.81 90 ASN A C 1
ATOM 710 O O . ASN A 1 90 ? -12.671 -1.511 5.706 1.00 92.81 90 ASN A O 1
ATOM 714 N N . GLU A 1 91 ? -11.602 -3.312 4.904 1.00 93.50 91 GLU A N 1
ATOM 715 C CA . GLU A 1 91 ? -10.318 -2.669 4.736 1.00 93.50 91 GLU A CA 1
ATOM 716 C C . GLU A 1 91 ? -10.334 -1.594 3.653 1.00 93.50 91 GLU A C 1
ATOM 718 O O . GLU A 1 91 ? -9.879 -0.476 3.884 1.00 93.50 91 GLU A O 1
ATOM 723 N N . LEU A 1 92 ? -10.927 -1.907 2.498 1.00 94.69 92 LEU A N 1
ATOM 724 C CA . LEU A 1 92 ? -11.133 -0.937 1.430 1.00 94.69 92 LEU A CA 1
ATOM 725 C C . LEU A 1 92 ? -11.934 0.255 1.949 1.00 94.69 92 LEU A C 1
ATOM 727 O O . LEU A 1 92 ? -11.534 1.388 1.734 1.00 94.69 92 LEU A O 1
ATOM 731 N N . LYS A 1 93 ? -13.016 0.001 2.690 1.00 94.38 93 LYS A N 1
ATOM 732 C CA . LYS A 1 93 ? -13.853 1.053 3.272 1.00 94.38 93 LYS A CA 1
ATOM 733 C C . LYS A 1 93 ? -13.103 1.921 4.288 1.00 94.38 93 LYS A C 1
ATOM 735 O O . LYS A 1 93 ? -13.416 3.096 4.423 1.00 94.38 93 LYS A O 1
ATOM 740 N N . CYS A 1 94 ? -12.156 1.357 5.034 1.00 92.44 94 CYS A N 1
ATOM 741 C CA . CYS A 1 94 ? -11.316 2.131 5.948 1.00 92.44 94 CYS A CA 1
ATOM 742 C C . CYS A 1 94 ? -10.260 2.963 5.212 1.00 92.44 94 CYS A C 1
ATOM 744 O O . CYS A 1 94 ? -9.896 4.033 5.696 1.00 92.44 94 CYS A O 1
ATOM 746 N N . ALA A 1 95 ? -9.764 2.472 4.076 1.00 93.81 95 ALA A N 1
ATOM 747 C CA . ALA A 1 95 ? -8.778 3.169 3.261 1.00 93.81 95 ALA A CA 1
ATOM 748 C C . ALA A 1 95 ? -9.393 4.216 2.314 1.00 93.81 95 ALA A C 1
ATOM 750 O O . ALA A 1 95 ? -8.713 5.164 1.937 1.00 93.81 95 ALA A O 1
ATOM 751 N N . ASP A 1 96 ? -10.656 4.043 1.936 1.00 96.25 96 ASP A N 1
ATOM 752 C CA . ASP A 1 96 ? -11.445 4.949 1.104 1.00 96.25 96 ASP A CA 1
ATOM 753 C C . ASP A 1 96 ? -11.965 6.134 1.941 1.00 96.25 96 ASP A C 1
ATOM 755 O O . ASP A 1 96 ? -12.953 6.035 2.672 1.00 96.25 96 ASP A O 1
ATOM 759 N N . ILE A 1 97 ? -11.249 7.260 1.878 1.00 93.81 97 ILE A N 1
ATOM 760 C CA . ILE A 1 97 ? -11.531 8.448 2.699 1.00 93.81 97 ILE A CA 1
ATOM 761 C C . ILE A 1 97 ? -12.613 9.332 2.070 1.00 93.81 97 ILE A C 1
ATOM 763 O O . ILE A 1 97 ? -13.327 10.028 2.798 1.00 93.81 97 ILE A O 1
ATOM 767 N N . ASP A 1 98 ? -12.712 9.359 0.740 1.00 94.50 98 ASP A N 1
ATOM 768 C CA . ASP A 1 98 ? -13.699 10.175 0.028 1.00 94.50 98 ASP A CA 1
ATOM 769 C C . ASP A 1 98 ? -15.021 9.434 -0.244 1.00 94.50 98 ASP A C 1
ATOM 771 O O . ASP A 1 98 ? -16.043 10.082 -0.490 1.00 94.50 98 ASP A O 1
ATOM 775 N N . GLY A 1 99 ? -15.042 8.112 -0.070 1.00 94.12 99 GLY A N 1
ATOM 776 C CA . GLY A 1 99 ? -16.227 7.268 -0.141 1.00 94.12 99 GLY A CA 1
ATOM 777 C C . GLY A 1 99 ? -16.640 6.917 -1.568 1.00 94.12 99 GLY A C 1
ATOM 778 O O . GLY A 1 99 ? -17.820 6.617 -1.789 1.00 94.12 99 GLY A O 1
ATOM 779 N N . ASP A 1 100 ? -15.729 6.993 -2.543 1.00 94.25 100 ASP A N 1
ATOM 780 C CA . ASP A 1 100 ? -16.014 6.688 -3.950 1.00 94.25 100 ASP A CA 1
ATOM 781 C C . ASP A 1 100 ? -15.997 5.176 -4.274 1.00 94.25 100 ASP A C 1
ATOM 783 O O . ASP A 1 100 ? -16.327 4.757 -5.392 1.00 94.25 100 ASP A O 1
ATOM 787 N N . GLY A 1 101 ? -15.683 4.339 -3.280 1.00 93.81 101 GLY A N 1
ATOM 788 C CA . GLY A 1 101 ? -15.581 2.885 -3.385 1.00 93.81 101 GLY A CA 1
ATOM 789 C C . GLY A 1 101 ? -14.245 2.404 -3.951 1.00 93.81 101 GLY A C 1
ATOM 790 O O . GLY A 1 101 ? -14.128 1.230 -4.332 1.00 93.81 101 GLY A O 1
ATOM 791 N N . LYS A 1 102 ? -13.252 3.286 -4.057 1.00 95.94 102 LYS A N 1
ATOM 792 C CA . LYS A 1 102 ? -11.904 3.013 -4.552 1.00 95.94 102 LYS A CA 1
ATOM 793 C C . LYS A 1 102 ? -10.892 3.731 -3.659 1.00 95.94 102 LYS A C 1
ATOM 795 O O . LYS A 1 102 ? -11.206 4.611 -2.879 1.00 95.94 102 LYS A O 1
ATOM 800 N N . VAL A 1 103 ? -9.633 3.333 -3.768 1.00 96.75 103 VAL A N 1
ATOM 801 C CA . VAL A 1 103 ? -8.526 4.024 -3.105 1.00 96.75 103 VAL A CA 1
ATOM 802 C C . VAL A 1 103 ? -7.697 4.690 -4.184 1.00 96.75 103 VAL A C 1
ATOM 804 O O . VAL A 1 103 ? -7.018 4.025 -4.976 1.00 96.75 103 VAL A O 1
ATOM 807 N N . ASN A 1 104 ? -7.781 6.014 -4.236 1.00 96.44 104 ASN A N 1
ATOM 808 C CA . ASN A 1 104 ? -6.902 6.831 -5.057 1.00 96.44 104 ASN A CA 1
ATOM 809 C C . ASN A 1 104 ? -5.555 7.060 -4.336 1.00 96.44 104 ASN A C 1
ATOM 811 O O . ASN A 1 104 ? -5.352 6.684 -3.179 1.00 96.44 104 ASN A O 1
ATOM 815 N N . PHE A 1 105 ? -4.599 7.694 -5.019 1.00 95.44 105 PHE A N 1
ATOM 816 C CA . PHE A 1 105 ? -3.276 7.930 -4.434 1.00 95.44 105 PHE A CA 1
ATOM 817 C C . PHE A 1 105 ? -3.301 8.882 -3.224 1.00 95.44 105 PHE A C 1
ATOM 819 O O . PHE A 1 105 ? -2.501 8.728 -2.306 1.00 95.44 105 PHE A O 1
ATOM 826 N N . SER A 1 106 ? -4.213 9.858 -3.200 1.00 94.50 106 SER A N 1
ATOM 827 C CA . SER A 1 106 ? -4.355 10.783 -2.068 1.00 94.50 106 SER A CA 1
ATOM 828 C C . SER A 1 106 ? -4.769 10.031 -0.808 1.00 94.50 106 SER A C 1
ATOM 830 O O . SER A 1 106 ? -4.172 10.220 0.250 1.00 94.50 106 SER A O 1
ATOM 832 N N . ASP A 1 107 ? -5.739 9.130 -0.933 1.00 95.56 107 ASP A N 1
ATOM 833 C CA . ASP A 1 107 ? -6.238 8.343 0.191 1.00 95.56 107 ASP A CA 1
ATOM 834 C C . ASP A 1 107 ? -5.192 7.350 0.676 1.00 95.56 107 ASP A C 1
ATOM 836 O O . ASP A 1 107 ? -4.914 7.294 1.870 1.00 95.56 107 ASP A O 1
ATOM 840 N N . PHE A 1 108 ? -4.486 6.698 -0.250 1.00 94.62 108 PHE A N 1
ATOM 841 C CA . PHE A 1 108 ? -3.337 5.852 0.069 1.00 94.62 108 PHE A CA 1
ATOM 842 C C . PHE A 1 108 ? -2.303 6.574 0.953 1.00 94.62 108 PHE A C 1
ATOM 844 O O . PHE A 1 108 ? -1.869 6.042 1.975 1.00 94.62 108 PHE A O 1
ATOM 851 N N . ILE A 1 109 ? -1.938 7.814 0.610 1.00 93.69 109 ILE A N 1
ATOM 852 C CA . ILE A 1 109 ? -0.992 8.612 1.402 1.00 93.69 109 ILE A CA 1
ATOM 853 C C . ILE A 1 109 ? -1.579 9.018 2.754 1.00 93.69 109 ILE A C 1
ATOM 855 O O . ILE A 1 109 ? -0.875 8.940 3.762 1.00 93.69 109 ILE A O 1
ATOM 859 N N . LYS A 1 110 ? -2.843 9.452 2.810 1.00 92.38 110 LYS A N 1
ATOM 860 C CA . LYS A 1 110 ? -3.494 9.810 4.083 1.00 92.38 110 LYS A CA 1
ATOM 861 C C . LYS A 1 110 ? -3.489 8.629 5.045 1.00 92.38 110 LYS A C 1
ATOM 863 O O . LYS A 1 110 ? -3.131 8.810 6.201 1.00 92.38 110 LYS A O 1
ATOM 868 N N . VAL A 1 111 ? -3.808 7.434 4.551 1.00 91.69 111 VAL A N 1
ATOM 869 C CA . VAL A 1 111 ? -3.805 6.202 5.344 1.00 91.69 111 VAL A CA 1
ATOM 870 C C . VAL A 1 111 ? -2.396 5.912 5.862 1.00 91.69 111 VAL A C 1
ATOM 872 O O . VAL A 1 111 ? -2.218 5.759 7.064 1.00 91.69 111 VAL A O 1
ATOM 875 N N . LEU A 1 112 ? -1.378 5.928 4.994 1.00 90.62 112 LEU A N 1
ATOM 87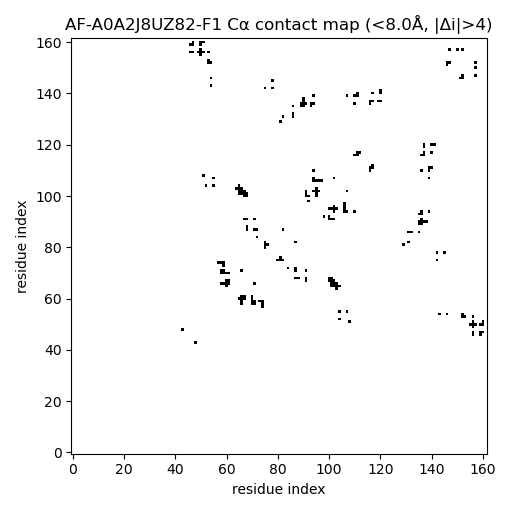6 C CA . LEU A 1 112 ? 0.007 5.616 5.381 1.00 90.62 112 LEU A CA 1
ATOM 877 C C . LEU A 1 112 ? 0.678 6.671 6.271 1.00 90.62 112 LEU A C 1
ATOM 879 O O . LEU A 1 112 ? 1.637 6.368 6.979 1.00 90.62 112 LEU A O 1
ATOM 883 N N . THR A 1 113 ? 0.198 7.913 6.238 1.00 89.69 113 THR A N 1
ATOM 884 C CA . THR A 1 113 ? 0.707 9.005 7.083 1.00 89.69 113 THR A CA 1
ATOM 885 C C . THR A 1 113 ? -0.123 9.224 8.346 1.00 89.69 113 THR A C 1
ATOM 887 O O . THR A 1 113 ? 0.257 10.044 9.192 1.00 89.69 113 THR A O 1
ATOM 890 N N . ASP A 1 114 ? -1.220 8.481 8.516 1.00 89.56 114 ASP A N 1
ATOM 891 C CA . ASP A 1 114 ? -2.037 8.551 9.716 1.00 89.56 114 ASP A CA 1
ATOM 892 C C . ASP A 1 114 ? -1.294 7.930 10.904 1.00 89.56 114 ASP A C 1
ATOM 894 O O . ASP A 1 114 ? -0.952 6.745 10.942 1.00 89.56 114 ASP A O 1
ATOM 898 N N . LYS A 1 115 ? -1.042 8.764 11.914 1.00 85.88 115 LYS A N 1
ATOM 899 C CA . LYS A 1 115 ? -0.303 8.358 13.111 1.00 85.88 115 LYS A CA 1
ATOM 900 C C . LYS A 1 115 ? -1.075 7.355 13.959 1.00 85.88 115 LYS A C 1
ATOM 902 O O . LYS A 1 115 ? -0.450 6.496 14.570 1.00 85.88 115 LYS A 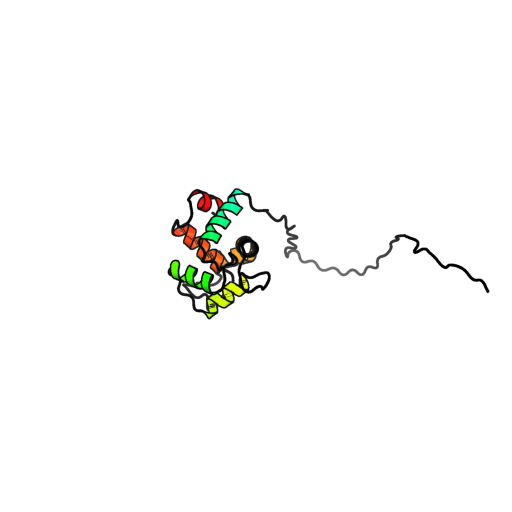O 1
ATOM 907 N N . ASN A 1 116 ? -2.398 7.476 14.039 1.00 85.88 116 ASN A N 1
ATOM 908 C CA . ASN A 1 116 ? -3.215 6.564 14.838 1.00 85.88 116 ASN A CA 1
ATOM 909 C C . ASN A 1 116 ? -3.181 5.172 14.219 1.00 85.88 116 ASN A C 1
ATOM 911 O O . ASN A 1 116 ? -3.051 4.175 14.926 1.00 85.88 116 ASN A O 1
ATOM 915 N N . LEU A 1 117 ? -3.240 5.118 12.893 1.00 86.25 117 LEU A N 1
ATOM 916 C CA . LEU A 1 117 ? -3.213 3.875 12.158 1.00 86.25 117 LEU A CA 1
ATOM 917 C C . LEU A 1 117 ? -1.835 3.218 12.174 1.00 86.25 117 LEU A C 1
ATOM 919 O O . LEU A 1 117 ? -1.741 2.010 12.377 1.00 86.25 117 LEU A O 1
ATOM 923 N N . PHE A 1 118 ? -0.771 4.015 12.081 1.00 85.31 118 PHE A N 1
ATOM 924 C CA . PHE A 1 118 ? 0.589 3.533 12.299 1.00 85.31 118 PHE A CA 1
ATOM 925 C C . PHE A 1 118 ? 0.768 2.938 13.702 1.00 85.31 118 PHE A C 1
ATOM 927 O O . PHE A 1 118 ? 1.289 1.836 13.842 1.00 85.31 118 PHE A O 1
ATOM 934 N N . LEU A 1 119 ? 0.303 3.624 14.752 1.00 83.88 119 LEU A N 1
ATOM 935 C CA . LEU A 1 119 ? 0.379 3.103 16.122 1.00 83.88 119 LEU A CA 1
ATOM 936 C C . LEU A 1 119 ? -0.405 1.795 16.274 1.00 83.88 119 LEU A C 1
ATOM 938 O O . LEU A 1 119 ? 0.080 0.875 16.926 1.00 83.88 119 LEU A O 1
ATOM 942 N N . LYS A 1 120 ? -1.564 1.688 15.617 1.00 81.06 120 LYS A N 1
ATOM 943 C CA . LYS A 1 120 ? -2.367 0.461 15.566 1.00 81.06 120 LYS A CA 1
ATOM 944 C C . LYS A 1 120 ? -1.648 -0.683 14.840 1.00 81.06 120 LYS A C 1
ATOM 946 O O . LYS A 1 120 ? -1.788 -1.830 15.245 1.00 81.06 120 LYS A O 1
ATOM 951 N N . ALA A 1 121 ? -0.881 -0.379 13.793 1.00 81.50 121 ALA A N 1
ATOM 952 C CA . ALA A 1 121 ? -0.103 -1.366 13.046 1.00 81.50 121 ALA A CA 1
ATOM 953 C C . ALA A 1 121 ? 1.166 -1.821 13.796 1.00 81.50 121 ALA A C 1
ATOM 955 O O . ALA A 1 121 ? 1.544 -2.985 13.707 1.00 81.50 121 ALA A O 1
ATOM 956 N N . VAL A 1 122 ? 1.827 -0.923 14.538 1.00 80.25 122 VAL A N 1
ATOM 957 C CA . VAL A 1 122 ? 3.101 -1.204 15.235 1.00 80.25 122 VAL A CA 1
ATOM 958 C C . VAL A 1 122 ? 2.905 -1.776 16.638 1.00 80.25 122 VAL A C 1
ATOM 960 O O . VAL A 1 122 ? 3.736 -2.556 17.101 1.00 80.25 122 VAL A O 1
ATOM 963 N N . VAL A 1 123 ? 1.829 -1.399 17.328 1.00 71.94 123 VAL A N 1
ATOM 964 C CA . VAL A 1 123 ? 1.510 -1.881 18.676 1.00 71.94 123 VAL A CA 1
ATOM 965 C C . VAL A 1 123 ? 0.247 -2.740 18.605 1.00 71.94 123 VAL A C 1
ATOM 967 O O . VAL A 1 123 ? -0.855 -2.239 18.833 1.00 71.94 123 VAL A O 1
ATOM 970 N N . PRO A 1 124 ? 0.364 -4.040 18.288 1.00 60.72 124 PRO A N 1
ATOM 971 C CA . PRO A 1 124 ? -0.771 -4.941 18.393 1.00 60.72 124 PRO A CA 1
ATOM 972 C C . PRO A 1 124 ? -1.097 -5.128 19.881 1.00 60.72 124 PRO A C 1
ATOM 974 O O . PRO A 1 124 ? -0.370 -5.804 20.604 1.00 60.72 124 PRO A O 1
ATOM 977 N N . GLU A 1 125 ? -2.187 -4.527 20.370 1.00 59.78 125 GLU A N 1
ATOM 978 C CA . GLU A 1 125 ? -2.587 -4.655 21.783 1.00 59.78 125 GLU A CA 1
ATOM 979 C C . GLU A 1 125 ? -2.983 -6.090 22.182 1.00 59.78 125 GLU A C 1
ATOM 981 O O . GLU A 1 125 ? -3.108 -6.366 23.375 1.00 59.78 125 GLU A O 1
ATOM 986 N N . LYS A 1 126 ? -3.127 -7.026 21.230 1.00 49.00 126 LYS A N 1
ATOM 987 C CA . LYS A 1 126 ? -3.248 -8.472 21.481 1.00 49.00 126 LYS A CA 1
ATOM 988 C C . LYS A 1 126 ? -2.595 -9.278 20.360 1.00 49.00 126 LYS A C 1
ATOM 990 O O . LYS A 1 126 ? -2.761 -8.945 19.188 1.00 49.00 126 LYS A O 1
ATOM 995 N N . GLU A 1 127 ? -1.860 -10.330 20.732 1.00 53.94 127 GLU A N 1
ATOM 996 C CA . GLU A 1 127 ? -1.272 -11.318 19.818 1.00 53.94 127 GLU A CA 1
ATOM 997 C C . GLU A 1 127 ? -2.265 -11.686 18.713 1.00 53.94 127 GLU A C 1
ATOM 999 O O . GLU A 1 127 ? -3.295 -12.295 18.991 1.00 53.94 127 GLU A O 1
ATOM 1004 N N . THR A 1 128 ? -1.981 -11.312 17.465 1.00 44.25 128 THR A N 1
ATOM 1005 C CA . THR A 1 128 ? -2.820 -11.742 16.347 1.00 44.25 128 THR A CA 1
ATOM 1006 C C . THR A 1 128 ? -1.949 -12.191 15.188 1.00 44.25 128 THR A C 1
ATOM 1008 O O . THR A 1 128 ? -1.477 -11.416 14.364 1.00 44.25 128 THR A O 1
ATOM 1011 N N . CYS A 1 129 ? -1.730 -13.500 15.167 1.00 45.12 129 CYS A N 1
ATOM 1012 C CA . CYS A 1 129 ? -1.397 -14.255 13.978 1.00 45.12 129 CYS A CA 1
ATOM 1013 C C . CYS A 1 129 ? -2.640 -14.234 13.071 1.00 45.12 129 CYS A C 1
ATOM 1015 O O . CYS A 1 129 ? -3.648 -14.826 13.434 1.00 45.12 129 CYS A O 1
ATOM 1017 N N . LEU A 1 130 ? -2.591 -13.531 11.935 1.00 49.22 130 LEU A N 1
ATOM 1018 C CA . LEU A 1 130 ? -3.553 -13.667 10.827 1.00 49.22 130 LEU A CA 1
ATOM 1019 C C . LEU A 1 130 ? -5.056 -13.601 11.196 1.00 49.22 130 LEU A C 1
ATOM 1021 O O . LEU A 1 130 ? -5.838 -14.381 10.660 1.00 49.22 130 LEU A O 1
ATOM 1025 N N . ASP A 1 131 ? -5.487 -12.674 12.057 1.00 50.97 131 ASP A N 1
ATOM 1026 C CA . ASP A 1 131 ? -6.922 -12.457 12.320 1.00 50.97 131 ASP A CA 1
ATOM 1027 C C . ASP A 1 131 ? -7.301 -10.989 12.064 1.00 50.97 131 ASP A C 1
ATOM 1029 O O . ASP A 1 131 ? -7.448 -10.159 12.964 1.00 50.97 131 ASP A O 1
ATOM 1033 N N . LEU A 1 132 ? -7.444 -10.652 10.775 1.00 56.97 132 LEU A N 1
ATOM 1034 C CA . LEU A 1 132 ? -7.942 -9.350 10.307 1.00 56.97 132 LEU A CA 1
ATOM 1035 C C . LEU A 1 132 ? -9.380 -9.046 10.770 1.00 56.97 132 LEU A C 1
ATOM 1037 O O . LEU A 1 132 ? -9.858 -7.925 10.590 1.00 56.97 132 LEU A O 1
ATOM 1041 N N . ALA A 1 133 ? -10.061 -10.000 11.411 1.00 53.84 133 ALA A N 1
ATOM 1042 C CA . ALA A 1 133 ? -11.436 -9.867 11.873 1.00 53.84 133 ALA A CA 1
ATOM 1043 C C . ALA A 1 133 ? -11.641 -8.760 12.929 1.00 53.84 133 ALA A C 1
ATOM 1045 O O . ALA A 1 133 ? -12.766 -8.293 13.110 1.00 53.84 133 ALA A O 1
ATOM 1046 N N . GLY A 1 134 ? -10.586 -8.317 13.626 1.00 58.81 134 GLY A N 1
ATOM 1047 C CA . GLY A 1 134 ? -10.707 -7.341 14.717 1.00 58.81 134 GLY A CA 1
ATOM 1048 C C . GLY A 1 134 ? -10.305 -5.903 14.384 1.00 58.81 134 GLY A C 1
ATOM 1049 O O . GLY A 1 134 ? -10.707 -4.984 15.095 1.00 58.81 134 GLY A O 1
ATOM 1050 N N . ASN A 1 135 ? -9.497 -5.683 13.342 1.00 70.56 135 ASN A N 1
ATOM 1051 C CA . ASN A 1 135 ? -8.747 -4.434 13.193 1.00 70.56 135 ASN A CA 1
ATOM 1052 C C . ASN A 1 135 ? -8.627 -3.960 11.736 1.00 70.56 135 ASN A C 1
ATOM 1054 O O . ASN A 1 135 ? -7.511 -3.840 11.236 1.00 70.56 135 ASN A O 1
ATOM 1058 N N . PRO A 1 136 ? -9.737 -3.605 11.065 1.00 80.56 136 PRO A N 1
ATOM 1059 C CA . PRO A 1 136 ? -9.653 -3.027 9.731 1.00 80.56 136 PRO A CA 1
ATOM 1060 C C . PRO A 1 136 ? -8.917 -1.676 9.757 1.00 80.56 136 PRO A C 1
ATOM 1062 O O . PRO A 1 136 ? -8.878 -0.974 10.783 1.00 80.56 136 PRO A O 1
ATOM 1065 N N . GLY A 1 137 ? -8.322 -1.336 8.622 1.00 83.25 137 GLY A N 1
ATOM 1066 C CA . GLY A 1 137 ? -7.593 -0.109 8.322 1.00 83.25 137 GLY A CA 1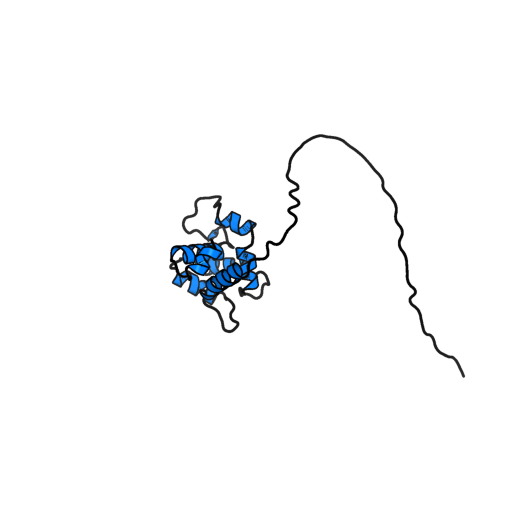
ATOM 1067 C C . GLY A 1 137 ? -6.077 -0.280 8.212 1.00 83.25 137 GLY A C 1
ATOM 1068 O O . GLY A 1 137 ? -5.429 0.616 7.690 1.00 83.25 137 GLY A O 1
ATOM 1069 N N . ILE A 1 138 ? -5.477 -1.373 8.698 1.00 89.81 138 ILE A N 1
ATOM 1070 C CA . ILE A 1 138 ? -4.007 -1.519 8.727 1.00 89.81 138 ILE A CA 1
ATOM 1071 C C . ILE A 1 138 ? -3.418 -2.290 7.537 1.00 89.81 138 ILE A C 1
ATOM 1073 O O . ILE A 1 138 ? -2.197 -2.371 7.418 1.00 89.81 138 ILE A O 1
ATOM 1077 N N . LEU A 1 139 ? -4.226 -2.848 6.636 1.00 91.25 139 LEU A N 1
ATOM 1078 C CA . LEU A 1 139 ? -3.731 -3.715 5.560 1.00 91.25 139 LEU A CA 1
ATOM 1079 C C . LEU A 1 139 ? -2.776 -2.984 4.624 1.00 91.25 139 LEU A C 1
ATOM 1081 O O . LEU A 1 139 ? -1.833 -3.596 4.136 1.00 91.25 139 LEU A O 1
ATOM 1085 N N . LEU A 1 140 ? -2.990 -1.691 4.356 1.00 92.75 140 LEU A N 1
ATOM 1086 C CA . LEU A 1 140 ? -2.051 -0.936 3.521 1.00 92.75 140 LEU A CA 1
ATOM 1087 C C . LEU A 1 140 ? -0.654 -0.885 4.156 1.00 92.75 140 LEU A C 1
ATOM 1089 O O . LEU A 1 140 ? 0.333 -0.986 3.429 1.00 92.75 140 LEU A O 1
ATOM 1093 N N . PHE A 1 141 ? -0.564 -0.814 5.489 1.00 91.62 141 PHE A N 1
ATOM 1094 C CA . PHE A 1 141 ? 0.704 -0.921 6.212 1.00 91.62 141 PHE A CA 1
ATOM 1095 C C . PHE A 1 141 ? 1.272 -2.335 6.137 1.00 91.62 141 PHE A C 1
ATOM 1097 O O . PHE A 1 141 ? 2.454 -2.488 5.852 1.00 91.62 141 PHE A O 1
ATOM 1104 N N . GLU A 1 142 ? 0.449 -3.369 6.321 1.00 89.94 142 GLU A N 1
ATOM 1105 C CA . GLU A 1 142 ? 0.909 -4.760 6.215 1.00 89.94 142 GLU A CA 1
ATOM 1106 C C . GLU A 1 142 ? 1.444 -5.091 4.821 1.00 89.94 142 GLU A C 1
ATOM 1108 O O . GLU A 1 142 ? 2.514 -5.684 4.678 1.00 89.94 142 GLU A O 1
ATOM 1113 N N . ILE A 1 143 ? 0.725 -4.668 3.780 1.00 92.81 143 ILE A N 1
ATOM 1114 C CA . ILE A 1 143 ? 1.161 -4.817 2.396 1.00 92.81 143 ILE A CA 1
ATOM 1115 C C . ILE A 1 143 ? 2.473 -4.063 2.196 1.00 92.81 143 ILE A C 1
ATOM 1117 O O . ILE A 1 143 ? 3.408 -4.630 1.639 1.00 92.81 143 ILE A O 1
ATOM 1121 N N . LEU A 1 144 ? 2.582 -2.819 2.666 1.00 92.00 144 LEU A N 1
ATOM 1122 C CA . LEU A 1 144 ? 3.808 -2.038 2.525 1.00 92.00 144 LEU A CA 1
ATOM 1123 C C . LEU A 1 144 ? 5.003 -2.710 3.222 1.00 92.00 144 LEU A C 1
ATOM 1125 O O . LEU A 1 144 ? 6.060 -2.839 2.602 1.00 92.00 144 LEU A O 1
ATOM 1129 N N . SER A 1 145 ? 4.823 -3.208 4.447 1.00 90.62 145 SER A N 1
ATOM 1130 C CA . SER A 1 145 ? 5.832 -3.989 5.176 1.00 90.62 145 SER A CA 1
ATOM 1131 C C . SER A 1 145 ? 6.254 -5.218 4.377 1.00 90.62 145 SER A C 1
ATOM 1133 O O . SER A 1 145 ? 7.441 -5.424 4.133 1.00 90.62 145 SER A O 1
ATOM 1135 N N . ARG A 1 146 ? 5.289 -5.972 3.839 1.00 91.06 146 ARG A N 1
ATOM 1136 C CA . ARG A 1 146 ? 5.545 -7.137 2.984 1.00 91.06 146 ARG A CA 1
ATOM 1137 C C . ARG A 1 146 ? 6.329 -6.770 1.722 1.00 91.06 146 ARG A C 1
ATOM 1139 O O . ARG A 1 146 ? 7.203 -7.527 1.306 1.00 91.06 146 ARG A O 1
ATOM 1146 N N . LEU A 1 147 ? 6.042 -5.632 1.089 1.00 91.88 147 LEU A N 1
ATOM 1147 C CA . LEU A 1 147 ? 6.768 -5.163 -0.099 1.00 91.88 147 LEU A CA 1
ATOM 1148 C C . LEU A 1 147 ? 8.222 -4.804 0.215 1.00 91.88 147 LEU A C 1
ATOM 1150 O O . LEU A 1 147 ? 9.109 -5.097 -0.591 1.00 91.88 147 LEU A O 1
ATOM 1154 N N . VAL A 1 148 ? 8.464 -4.201 1.378 1.00 90.75 148 VAL A N 1
ATOM 1155 C CA . VAL A 1 148 ? 9.811 -3.904 1.877 1.00 90.75 148 VAL A CA 1
ATOM 1156 C C . VAL A 1 148 ? 10.558 -5.202 2.197 1.00 90.75 148 VAL A C 1
ATOM 1158 O O . VAL A 1 148 ? 11.664 -5.405 1.696 1.00 90.75 148 VAL A O 1
ATOM 1161 N N . GLU A 1 149 ? 9.934 -6.120 2.936 1.00 89.88 149 GLU A N 1
ATOM 1162 C CA . GLU A 1 149 ? 10.498 -7.428 3.304 1.00 89.88 149 GLU A CA 1
ATOM 1163 C C . GLU A 1 149 ? 10.849 -8.283 2.082 1.00 89.88 149 GLU A C 1
ATOM 1165 O O . GLU A 1 149 ? 11.926 -8.872 2.004 1.00 89.88 149 GLU A O 1
ATOM 1170 N N . THR A 1 150 ? 9.959 -8.327 1.089 1.00 88.88 150 THR A N 1
ATOM 1171 C CA . THR A 1 150 ? 10.155 -9.109 -0.144 1.00 88.88 150 THR A CA 1
ATOM 1172 C C . THR A 1 150 ? 11.035 -8.404 -1.175 1.00 88.88 150 THR A C 1
ATOM 1174 O O . THR A 1 150 ? 11.295 -8.968 -2.238 1.00 88.88 150 THR A O 1
ATOM 1177 N N . SER A 1 151 ? 11.515 -7.185 -0.888 1.00 88.38 151 SER A N 1
ATOM 1178 C CA . SER A 1 151 ? 12.264 -6.350 -1.838 1.00 88.38 151 SER A CA 1
ATOM 1179 C C . SER A 1 151 ? 11.535 -6.164 -3.180 1.00 88.38 151 SER A C 1
ATOM 1181 O O . SER A 1 151 ? 12.162 -6.080 -4.236 1.00 88.38 151 SER A O 1
ATOM 1183 N N . ALA A 1 152 ? 10.200 -6.103 -3.147 1.00 89.06 152 ALA A N 1
ATOM 1184 C CA . ALA A 1 152 ? 9.352 -5.948 -4.331 1.00 89.06 152 ALA A CA 1
ATOM 1185 C C . ALA A 1 152 ? 9.396 -4.526 -4.923 1.00 89.06 152 ALA A C 1
ATOM 1187 O O . ALA A 1 152 ? 8.887 -4.294 -6.021 1.00 89.06 152 ALA A O 1
ATOM 1188 N N . LEU A 1 153 ? 10.004 -3.580 -4.200 1.00 90.75 153 LEU A N 1
ATOM 1189 C CA . LEU A 1 153 ? 10.203 -2.193 -4.610 1.00 90.75 153 LEU A CA 1
ATOM 1190 C C . LEU A 1 153 ? 11.680 -1.908 -4.922 1.00 90.75 153 LEU A C 1
ATOM 1192 O O . LEU A 1 153 ? 12.576 -2.583 -4.406 1.00 90.75 153 LEU A O 1
ATOM 1196 N N . PRO A 1 154 ? 11.977 -0.877 -5.735 1.00 91.31 154 PRO A N 1
ATOM 1197 C CA . PRO A 1 154 ? 13.346 -0.426 -5.940 1.00 91.31 154 PRO A CA 1
ATOM 1198 C C . PRO A 1 154 ? 14.025 -0.088 -4.608 1.00 91.31 154 PRO A C 1
ATOM 1200 O O . PRO A 1 154 ? 13.429 0.562 -3.753 1.00 91.31 154 PRO A O 1
ATOM 1203 N N . ARG A 1 155 ? 15.309 -0.442 -4.455 1.00 90.38 155 ARG A N 1
ATOM 1204 C CA . ARG A 1 155 ? 16.083 -0.172 -3.224 1.00 90.38 155 ARG A CA 1
ATOM 1205 C C . ARG A 1 155 ? 16.013 1.288 -2.773 1.00 90.38 155 ARG A C 1
ATOM 1207 O O . ARG A 1 155 ? 15.872 1.549 -1.587 1.00 90.38 155 ARG A O 1
ATOM 1214 N N . LYS A 1 156 ? 16.068 2.224 -3.729 1.00 90.25 156 LYS A N 1
ATOM 1215 C CA . LYS A 1 156 ? 15.913 3.665 -3.470 1.00 90.25 156 LYS A CA 1
ATOM 1216 C C . LYS A 1 156 ? 14.591 3.987 -2.760 1.00 90.25 156 LYS A C 1
ATOM 1218 O O . LYS A 1 156 ? 14.577 4.803 -1.857 1.00 90.25 156 LYS A O 1
ATOM 1223 N N . SER A 1 157 ? 13.508 3.324 -3.154 1.00 90.69 157 SER A N 1
ATOM 1224 C CA . SER A 1 157 ? 12.157 3.571 -2.658 1.00 90.69 157 SER A CA 1
ATOM 1225 C C . SER A 1 157 ? 11.988 2.944 -1.281 1.00 90.69 157 SER A C 1
ATOM 1227 O O . SER A 1 157 ? 11.425 3.571 -0.397 1.00 90.69 157 SER A O 1
ATOM 1229 N N . ILE A 1 158 ? 12.565 1.757 -1.069 1.00 90.38 158 ILE A N 1
ATOM 1230 C CA . ILE A 1 158 ? 12.620 1.130 0.254 1.00 90.38 158 ILE A CA 1
ATOM 1231 C C . ILE A 1 158 ? 13.271 2.088 1.257 1.00 90.38 158 ILE A C 1
ATOM 1233 O O . ILE A 1 158 ? 12.634 2.417 2.243 1.00 90.38 158 ILE A O 1
ATOM 1237 N N . ILE A 1 159 ? 14.469 2.610 0.965 1.00 90.25 159 ILE A N 1
ATOM 1238 C CA . ILE A 1 159 ? 15.214 3.513 1.868 1.00 90.25 159 ILE A CA 1
ATOM 1239 C C . ILE A 1 159 ? 14.419 4.773 2.248 1.00 90.25 159 ILE A C 1
ATOM 1241 O O . ILE A 1 159 ? 14.588 5.283 3.345 1.00 90.25 159 ILE A O 1
ATOM 1245 N N . GLU A 1 160 ? 13.571 5.286 1.357 1.00 90.25 160 GLU A N 1
ATOM 1246 C CA . GLU A 1 160 ? 12.749 6.471 1.634 1.00 90.25 160 GLU A CA 1
ATOM 1247 C C . GLU A 1 160 ? 11.481 6.155 2.448 1.00 90.25 160 GLU A C 1
ATOM 1249 O O . GLU A 1 160 ? 10.906 7.061 3.055 1.00 90.25 160 GLU A O 1
ATOM 1254 N N . ILE A 1 161 ? 11.023 4.899 2.424 1.00 85.56 161 ILE A N 1
ATOM 1255 C CA . ILE A 1 161 ? 9.832 4.430 3.145 1.00 85.56 161 ILE A CA 1
ATOM 1256 C C . ILE A 1 161 ? 10.170 4.034 4.591 1.00 85.56 161 ILE A C 1
ATOM 1258 O O . ILE A 1 161 ? 9.333 4.265 5.465 1.00 85.56 161 ILE A O 1
ATOM 1262 N N . VAL A 1 162 ? 11.343 3.427 4.834 1.00 80.44 162 VAL A N 1
ATOM 1263 C CA . VAL A 1 162 ? 11.768 2.943 6.170 1.00 80.44 162 VAL A CA 1
ATOM 1264 C C . VAL A 1 162 ? 12.430 4.013 7.033 1.00 80.44 162 VAL A C 1
ATOM 1266 O O . VAL A 1 162 ? 13.079 4.928 6.484 1.00 80.44 162 VAL A O 1
#

InterPro domains:
  IPR002048 EF-hand domain [PF13833] (64-114)
  IPR002048 EF-hand domain [PS50222] (83-118)
  IPR002048 EF-hand domain [cd00051] (52-113)
  IPR011992 EF-hand domain pair [SSF47473] (34-112)
  IPR018247 EF-Hand 1, calcium-binding site [PS00018] (96-108)

Sequence (162 aa):
MAVSEIKPKLKLNPLTKVPISHSKRDRDLPGSLQCQLQHKEKKLSASQMAAFQDAYNFFYKDKTGCIDFHGLMCTVAKLGMNLTKHDVYNELKCADIDGDGKVNFSDFIKVLTDKNLFLKAVVPEKETCLDLAGNPGILLFEILSRLVETSALPRKSIIEIV

Secondary structure (DSSP, 8-state):
------------------------------------------PPPHHHHHHHHHHHHHS---TTSSEEHHHHHHHHHHTT----HHHHHHHHHHH-SS-SSEE-HHHHHHHHH-HHHHHHHH--SS--SS-GGG-TT-HHHHHHHHHHHTT-S-HHHHHHH-

Mean predicted aligned error: 14.2 Å

Solvent-accessible surface area (backbone atoms only — not comparable to full-atom values): 10591 Å² total; per-residue (Å²): 134,89,86,80,88,88,84,87,82,92,82,83,91,84,91,88,86,90,84,90,88,88,82,90,84,89,80,94,81,89,88,76,84,81,73,78,69,75,80,71,77,78,74,72,51,74,64,36,50,51,22,54,49,54,57,60,62,70,46,40,54,53,96,86,70,26,33,31,70,65,20,49,54,52,38,39,52,75,72,70,50,91,73,52,75,66,50,55,49,49,27,49,58,57,39,21,76,88,68,81,73,39,33,44,73,68,30,52,49,52,53,76,67,31,64,69,50,49,50,54,64,73,52,64,94,59,95,66,85,90,58,65,87,81,58,70,52,38,60,70,57,52,52,50,51,49,34,55,76,68,57,74,53,58,70,73,31,42,63,50,73,104